Protein AF-A0A7K1CR99-F1 (afdb_monomer)

Solvent-accessible surface area (backbone atoms only — not comparable to full-atom values): 9552 Å² total; per-residue (Å²): 131,86,79,75,56,52,68,79,77,45,82,41,47,66,54,38,33,52,52,42,63,68,66,73,48,71,85,48,63,40,37,86,80,72,81,84,49,33,52,61,74,60,67,83,79,55,63,63,46,36,61,49,35,15,47,38,29,50,49,26,40,52,55,36,44,63,74,71,62,55,85,40,56,40,76,74,79,57,31,64,48,26,28,47,46,74,48,97,86,74,47,73,45,83,41,75,42,70,63,46,61,50,38,39,51,51,19,51,58,43,48,67,52,51,54,48,42,53,75,76,69,46,61,79,82,62,54,69,67,61,57,47,52,50,52,40,50,52,49,21,50,50,39,28,52,52,45,53,52,52,55,54,50,55,52,53,52,52,52,55,52,53,54,61,64,71,78,111

Radius of gyration: 24.03 Å; Cα contacts (8 Å, |Δi|>4): 141; chains: 1; bounding box: 46×26×90 Å

Sequence (168 aa):
MSNDLNCSDFGTRERAQREFLQSGVDIHQLDADDDGKACEWNGSTGWWVWPIASAALVVGRAMGRRRVGDHRMVPGAQGVMFNYEFSEDGNADKVFDRITPMLLIAGLAALPVTIFLRDFVLPRSATPIAVYIAITAISGAMAYLATLRLSRRDLYVADLAAEDEGEL

Mean predicted aligned error: 11.8 Å

Structure (mmCIF, N/CA/C/O backbone):
data_AF-A0A7K1CR99-F1
#
_entry.id   AF-A0A7K1CR99-F1
#
loop_
_atom_site.group_PDB
_atom_site.id
_atom_site.type_symbol
_atom_site.label_atom_id
_atom_site.label_alt_id
_atom_site.label_comp_id
_atom_site.label_asym_id
_atom_site.label_entity_id
_atom_site.label_seq_id
_atom_site.pdbx_PDB_ins_code
_atom_site.Cartn_x
_atom_site.Cartn_y
_atom_site.Cartn_z
_atom_site.occupancy
_atom_site.B_iso_or_equiv
_atom_site.auth_seq_id
_atom_site.auth_comp_id
_atom_site.auth_asym_id
_atom_site.auth_atom_id
_atom_site.pdbx_PDB_model_num
ATOM 1 N N . MET A 1 1 ? -9.258 0.345 44.370 1.00 39.91 1 MET A N 1
ATOM 2 C CA . MET A 1 1 ? -8.395 0.011 43.220 1.00 39.91 1 MET A CA 1
ATOM 3 C C . MET A 1 1 ? -9.235 0.279 41.989 1.00 39.91 1 MET A C 1
ATOM 5 O O . MET A 1 1 ? -10.245 -0.391 41.831 1.00 39.91 1 MET A O 1
ATOM 9 N N . SER A 1 2 ? -8.919 1.328 41.227 1.00 55.53 2 SER A N 1
ATOM 10 C CA . SER A 1 2 ? -9.509 1.514 39.899 1.00 55.53 2 SER A CA 1
ATOM 11 C C . SER A 1 2 ? -8.880 0.446 39.008 1.00 55.53 2 SER A C 1
ATOM 13 O O . SER A 1 2 ? -7.664 0.467 38.835 1.00 55.53 2 SER A O 1
ATOM 15 N N . ASN A 1 3 ? -9.651 -0.546 38.561 1.00 67.69 3 ASN A N 1
ATOM 16 C CA . ASN A 1 3 ? -9.201 -1.389 37.459 1.00 67.69 3 ASN A CA 1
ATOM 17 C C . ASN A 1 3 ? -9.386 -0.547 36.205 1.00 67.69 3 ASN A C 1
ATOM 19 O O . ASN A 1 3 ? -10.517 -0.396 35.748 1.00 67.69 3 ASN A O 1
ATOM 23 N N . ASP A 1 4 ? -8.301 0.027 35.695 1.00 74.44 4 ASP A N 1
ATOM 24 C CA . ASP A 1 4 ? -8.349 0.660 34.385 1.00 74.44 4 ASP A CA 1
ATOM 25 C C . ASP A 1 4 ? -8.625 -0.404 33.333 1.00 74.44 4 ASP A C 1
ATOM 27 O O . ASP A 1 4 ? -7.846 -1.345 33.159 1.00 74.44 4 ASP A O 1
ATOM 31 N N . LEU A 1 5 ? -9.775 -0.268 32.679 1.00 78.56 5 LEU A N 1
ATOM 32 C CA . LEU A 1 5 ? -10.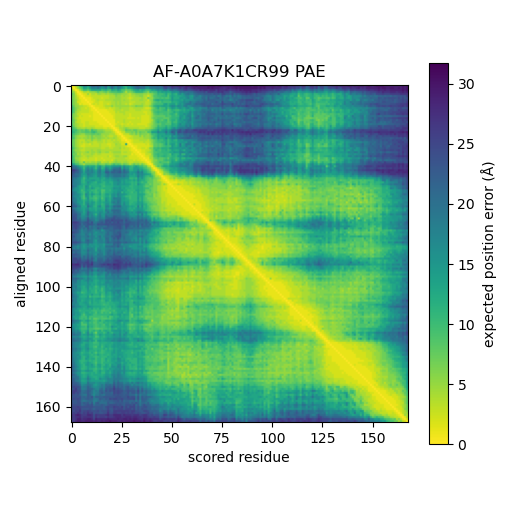155 -1.098 31.554 1.00 78.56 5 LEU A CA 1
ATOM 33 C C . LEU A 1 5 ? -9.502 -0.526 30.303 1.00 78.56 5 LEU A C 1
ATOM 35 O O . LEU A 1 5 ? -9.628 0.656 30.013 1.00 78.56 5 LEU A O 1
ATOM 39 N N . ASN A 1 6 ? -8.840 -1.377 29.536 1.00 78.44 6 ASN A N 1
ATOM 40 C CA . ASN A 1 6 ? -8.281 -1.018 28.244 1.00 78.44 6 ASN A CA 1
ATOM 41 C C . ASN A 1 6 ? -9.176 -1.525 27.117 1.00 78.44 6 ASN A C 1
ATOM 43 O O . ASN A 1 6 ? -9.965 -2.458 27.265 1.00 78.44 6 ASN A O 1
ATOM 47 N N . CYS A 1 7 ? -8.976 -0.987 25.918 1.00 75.06 7 CYS A N 1
ATOM 48 C CA . CYS A 1 7 ? -9.689 -1.427 24.720 1.00 75.06 7 CYS A CA 1
ATOM 49 C C . CYS A 1 7 ? -9.561 -2.927 24.414 1.00 75.06 7 CYS A C 1
ATOM 51 O O . CYS A 1 7 ? -10.469 -3.521 23.829 1.00 75.06 7 CYS A O 1
ATOM 53 N N . SER A 1 8 ? -8.463 -3.559 24.838 1.00 73.62 8 SER A N 1
ATOM 54 C CA . SER A 1 8 ? -8.259 -5.008 24.744 1.00 73.62 8 SER A CA 1
ATOM 55 C C . SER A 1 8 ? -9.252 -5.824 25.574 1.00 73.62 8 SER A C 1
ATOM 57 O O . SER A 1 8 ? -9.539 -6.966 25.219 1.00 73.62 8 SER A O 1
ATOM 59 N N . ASP A 1 9 ? -9.807 -5.248 26.640 1.00 80.12 9 ASP A N 1
ATOM 60 C CA . ASP A 1 9 ? -10.590 -5.972 27.646 1.00 80.12 9 ASP A CA 1
ATOM 61 C C . ASP A 1 9 ? -12.054 -6.161 27.223 1.00 80.12 9 ASP A C 1
ATOM 63 O O . ASP A 1 9 ? -12.767 -7.027 27.729 1.00 80.12 9 ASP A O 1
ATOM 67 N N . PHE A 1 10 ? -12.511 -5.389 26.235 1.00 75.81 10 PHE A N 1
ATOM 68 C CA . PHE A 1 10 ? -13.898 -5.398 25.773 1.00 75.81 10 PHE A CA 1
ATOM 69 C C . PHE A 1 10 ? -14.154 -6.349 24.598 1.00 75.81 10 PHE A C 1
ATOM 71 O O . PHE A 1 10 ? -15.316 -6.630 24.278 1.00 75.81 10 PHE A O 1
ATOM 78 N N . GLY A 1 11 ? -13.096 -6.821 23.925 1.00 70.56 11 GLY A N 1
ATOM 79 C CA . GLY A 1 11 ? -13.131 -7.717 22.757 1.00 70.56 11 GLY A CA 1
ATOM 80 C C . GLY A 1 11 ? -13.809 -7.154 21.496 1.00 70.56 11 GLY A C 1
ATOM 81 O O . GLY A 1 11 ? -13.553 -7.631 20.395 1.00 70.56 11 GLY A O 1
ATOM 82 N N . THR A 1 12 ? -14.667 -6.141 21.639 1.00 69.50 12 THR A N 1
ATOM 83 C CA . THR A 1 12 ? -15.422 -5.465 20.577 1.00 69.50 12 THR A CA 1
ATOM 84 C C . THR A 1 12 ? -15.574 -3.985 20.913 1.00 69.50 12 THR A C 1
ATOM 86 O O . THR A 1 12 ? -15.739 -3.616 22.081 1.00 69.50 12 THR A O 1
ATOM 89 N N . ARG A 1 13 ? -15.577 -3.136 19.881 1.00 72.31 13 ARG A N 1
ATOM 90 C CA . ARG A 1 13 ? -15.705 -1.684 20.045 1.00 72.31 13 ARG A CA 1
ATOM 91 C C . ARG A 1 13 ? -17.077 -1.291 20.584 1.00 72.31 13 ARG A C 1
ATOM 93 O O . ARG A 1 13 ? -17.176 -0.375 21.387 1.00 72.31 13 ARG A O 1
ATOM 100 N N . GLU A 1 14 ? -18.145 -2.004 20.222 1.00 75.62 14 GLU A N 1
ATOM 101 C CA . GLU A 1 14 ? -19.486 -1.735 20.752 1.00 75.62 14 GLU A CA 1
ATOM 102 C C . GLU A 1 14 ? -19.566 -1.935 22.259 1.00 75.62 14 GLU A C 1
ATOM 104 O O . GLU A 1 14 ? -20.310 -1.228 22.935 1.00 75.62 14 GLU A O 1
ATOM 109 N N . ARG A 1 15 ? -18.828 -2.911 22.793 1.00 77.94 15 ARG A N 1
ATOM 110 C CA . ARG A 1 15 ? -18.816 -3.170 24.229 1.00 77.94 15 ARG A CA 1
ATOM 111 C C . ARG A 1 15 ? -18.040 -2.086 24.975 1.00 77.94 15 ARG A C 1
ATOM 113 O O . ARG A 1 15 ? -18.553 -1.622 25.985 1.00 77.94 15 ARG A O 1
ATOM 120 N N . ALA A 1 16 ? -16.914 -1.628 24.426 1.00 80.25 16 ALA A N 1
ATOM 121 C CA . ALA A 1 16 ? -16.169 -0.485 24.957 1.00 80.25 16 ALA A CA 1
ATOM 122 C C . ALA A 1 16 ? -16.983 0.821 24.891 1.00 80.25 16 ALA A C 1
ATOM 124 O O . ALA A 1 16 ? -17.080 1.543 25.876 1.00 80.25 16 ALA A O 1
ATOM 125 N N . GLN A 1 17 ? -17.665 1.087 23.771 1.00 82.50 17 GLN A N 1
ATOM 126 C CA . GLN A 1 17 ? -18.517 2.271 23.619 1.00 82.50 17 GLN A CA 1
ATOM 127 C C . GLN A 1 17 ? -19.682 2.274 24.611 1.00 82.50 17 GLN A C 1
ATOM 129 O O . GLN A 1 17 ? -20.057 3.328 25.112 1.00 82.50 17 GLN A O 1
ATOM 134 N N . ARG A 1 18 ? -20.282 1.111 24.897 1.00 84.62 18 ARG A N 1
ATOM 135 C CA . ARG A 1 18 ? -21.337 1.020 25.917 1.00 84.62 18 ARG A CA 1
ATOM 136 C C . ARG A 1 18 ? -20.822 1.357 27.313 1.00 84.62 18 ARG A C 1
ATOM 138 O O . ARG A 1 18 ? -21.584 1.944 28.069 1.00 84.62 18 ARG A O 1
ATOM 145 N N . GLU A 1 19 ? -19.585 0.985 27.633 1.00 82.75 19 GLU A N 1
ATOM 146 C CA . GLU A 1 19 ? -18.955 1.328 28.912 1.00 82.75 19 GLU A CA 1
ATOM 147 C C . GLU A 1 19 ? -18.697 2.836 29.002 1.00 82.75 19 GLU A C 1
ATOM 149 O O . GLU A 1 19 ? -19.148 3.489 29.937 1.00 82.75 19 GLU A O 1
ATOM 154 N N . PHE A 1 20 ? -18.095 3.412 27.960 1.00 83.31 20 PHE A N 1
ATOM 155 C CA . PHE A 1 20 ? -17.862 4.853 27.841 1.00 83.31 20 PHE A CA 1
ATOM 156 C C . PHE A 1 20 ? -19.155 5.681 27.956 1.00 83.31 20 PHE A C 1
ATOM 158 O O . PHE A 1 20 ? -19.215 6.688 28.659 1.00 83.31 20 PHE A O 1
ATOM 165 N N . LEU A 1 21 ? -20.237 5.225 27.315 1.00 83.69 21 LEU A N 1
ATOM 166 C CA . LEU A 1 21 ? -21.547 5.878 27.399 1.00 83.69 21 LEU A CA 1
ATOM 167 C C . LEU A 1 21 ? -22.236 5.693 28.761 1.00 83.69 21 LEU A C 1
ATOM 169 O O . LEU A 1 21 ? -23.117 6.486 29.086 1.00 83.69 21 LEU A O 1
ATOM 173 N N . GLN A 1 22 ? -21.886 4.662 29.540 1.00 81.94 22 GLN A N 1
ATOM 174 C CA . GLN A 1 22 ? -22.457 4.449 30.875 1.00 81.94 22 GLN A CA 1
ATOM 175 C C . GLN A 1 22 ? -21.901 5.433 31.898 1.00 81.94 22 GLN A C 1
ATOM 177 O O . GLN A 1 22 ? -22.665 5.955 32.709 1.00 81.94 22 GLN A O 1
ATOM 182 N N . SER A 1 23 ? -20.592 5.686 31.870 1.00 69.31 23 SER A N 1
ATOM 183 C CA . SER A 1 23 ? -19.959 6.644 32.777 1.00 69.31 23 SER A CA 1
ATOM 184 C C . SER A 1 23 ? -20.176 8.091 32.336 1.00 69.31 23 SER A C 1
ATOM 186 O O . SER A 1 23 ? -20.145 8.986 33.179 1.00 69.31 23 SER A O 1
ATOM 188 N N . GLY A 1 24 ? -20.379 8.340 31.035 1.00 67.06 24 GLY A N 1
ATOM 189 C CA . GLY A 1 24 ? -20.517 9.688 30.462 1.00 67.06 24 GLY A CA 1
ATOM 190 C C . GLY A 1 24 ? -19.253 10.554 30.586 1.00 67.06 24 GLY A C 1
ATOM 191 O O . GLY A 1 24 ? -19.250 11.705 30.162 1.00 67.06 24 GLY A O 1
ATOM 192 N N . VAL A 1 25 ? -18.197 9.996 31.176 1.00 70.50 25 VAL A N 1
ATOM 193 C CA . VAL A 1 25 ? -16.873 10.570 31.397 1.00 70.50 25 VAL A CA 1
ATOM 194 C C . VAL A 1 25 ? -15.878 9.475 31.056 1.00 70.50 25 VAL A C 1
ATOM 196 O O . VAL A 1 25 ? -16.098 8.312 31.422 1.00 70.50 25 VAL A O 1
ATOM 199 N N . ASP A 1 26 ? -14.790 9.838 30.386 1.00 71.88 26 ASP A N 1
ATOM 200 C CA . ASP A 1 26 ? -13.755 8.892 29.996 1.00 71.88 26 ASP A CA 1
ATOM 201 C C . ASP A 1 26 ? -12.852 8.484 31.171 1.00 71.88 26 ASP A C 1
ATOM 203 O O . ASP A 1 26 ? -11.682 8.847 31.271 1.00 71.88 26 ASP A O 1
ATOM 207 N N . ILE A 1 27 ? -13.424 7.742 32.121 1.00 77.38 27 ILE A N 1
ATOM 208 C CA . ILE A 1 27 ? -12.726 7.308 33.340 1.00 77.38 27 ILE A CA 1
ATOM 209 C C . ILE A 1 27 ? -11.537 6.398 32.999 1.00 77.38 27 ILE A C 1
ATOM 211 O O . ILE A 1 27 ? -10.563 6.361 33.744 1.00 77.38 27 ILE A O 1
ATOM 215 N N . HIS A 1 28 ? -11.622 5.691 31.873 1.00 79.06 28 HIS A N 1
ATOM 216 C CA . HIS A 1 28 ? -10.677 4.664 31.448 1.00 79.06 28 HIS A CA 1
ATOM 217 C C . HIS A 1 28 ? -9.778 5.100 30.281 1.00 79.06 28 HIS A C 1
ATOM 219 O O . HIS A 1 28 ? -9.047 4.269 29.748 1.00 79.06 28 HIS A O 1
ATOM 225 N N . GLN A 1 29 ? -9.822 6.376 29.879 1.00 78.50 29 GLN A N 1
ATOM 226 C CA . GLN A 1 29 ? -9.063 6.899 28.732 1.00 78.50 29 GLN A CA 1
ATOM 227 C C . GLN A 1 29 ? -9.287 6.080 27.443 1.00 78.50 29 GLN A C 1
ATOM 229 O O . GLN A 1 29 ? -8.356 5.793 26.687 1.00 78.50 29 GLN A O 1
ATOM 234 N N . LEU A 1 30 ? -10.526 5.633 27.223 1.00 79.25 30 LEU A N 1
ATOM 235 C CA . LEU A 1 30 ? -10.933 4.881 26.043 1.00 79.25 30 LEU A CA 1
ATOM 236 C C . LEU A 1 30 ? -11.053 5.786 24.810 1.00 79.25 30 LEU A C 1
ATOM 238 O O . LEU A 1 30 ? -10.930 5.273 23.703 1.00 79.25 30 LEU A O 1
ATOM 242 N N . ASP A 1 31 ? -11.290 7.083 24.976 1.00 79.19 31 ASP A N 1
ATOM 243 C CA . ASP A 1 31 ? -11.460 8.096 23.929 1.00 79.19 31 ASP A CA 1
ATOM 244 C C . ASP A 1 31 ? -10.298 9.100 23.997 1.00 79.19 31 ASP A C 1
ATOM 246 O O . ASP A 1 31 ? -10.386 10.185 24.563 1.00 79.19 31 ASP A O 1
ATOM 250 N N . ALA A 1 32 ? -9.145 8.690 23.467 1.00 71.12 32 ALA A N 1
ATOM 251 C CA . ALA A 1 32 ? -7.901 9.443 23.617 1.00 71.12 32 ALA A CA 1
ATOM 252 C C . ALA A 1 32 ? -7.888 10.793 22.874 1.00 71.12 32 ALA A C 1
ATOM 254 O O . ALA A 1 32 ? -7.039 11.636 23.173 1.00 71.12 32 ALA A O 1
ATOM 255 N N . ASP A 1 33 ? -8.764 10.985 21.887 1.00 70.56 33 ASP A N 1
ATOM 256 C CA . ASP A 1 33 ? -8.889 12.203 21.088 1.00 70.56 33 ASP A CA 1
ATOM 257 C C . ASP A 1 33 ? -10.173 13.006 21.365 1.00 70.56 33 ASP A C 1
ATOM 259 O O . ASP A 1 33 ? -10.401 14.016 20.693 1.00 70.56 33 ASP A O 1
ATOM 263 N N . ASP A 1 34 ? -10.940 12.629 22.400 1.00 75.75 34 ASP A N 1
ATOM 264 C CA . ASP A 1 34 ? -12.164 13.300 22.870 1.00 75.75 34 ASP A CA 1
ATOM 265 C C . ASP A 1 34 ? -13.203 13.521 21.744 1.00 75.75 34 ASP A C 1
ATOM 267 O O . ASP A 1 34 ? -13.947 14.511 21.725 1.00 75.75 34 ASP A O 1
ATOM 271 N N . ASP A 1 35 ? -13.270 12.608 20.770 1.00 75.69 35 ASP A N 1
ATOM 272 C CA . ASP A 1 35 ? -14.186 12.712 19.626 1.00 75.69 35 ASP A CA 1
ATOM 273 C C . ASP A 1 35 ? -15.568 12.072 19.899 1.00 75.69 35 ASP A C 1
ATOM 275 O O . ASP A 1 35 ? -16.486 12.119 19.066 1.00 75.69 35 ASP A O 1
ATOM 279 N N . GLY A 1 36 ? -15.735 11.513 21.101 1.00 80.38 36 GLY A N 1
ATOM 280 C CA . GLY A 1 36 ? -16.921 10.826 21.592 1.00 80.38 36 GLY A CA 1
ATOM 281 C C . GLY A 1 36 ? -16.942 9.329 21.280 1.00 80.38 36 GLY A C 1
ATOM 282 O O . GLY A 1 36 ? -17.981 8.676 21.489 1.00 80.38 36 GLY A O 1
ATOM 283 N N . LYS A 1 37 ? -15.856 8.758 20.746 1.00 77.31 37 LYS A N 1
ATOM 284 C CA . LYS A 1 37 ? -15.785 7.346 20.365 1.00 77.31 37 LYS A CA 1
ATOM 285 C C . LYS A 1 37 ? -14.722 6.620 21.179 1.00 77.31 37 LYS A C 1
ATOM 287 O O . LYS A 1 37 ? -13.528 6.851 21.091 1.00 77.31 37 LYS A O 1
ATOM 292 N N . ALA A 1 38 ? -15.174 5.606 21.905 1.00 79.75 38 ALA A N 1
ATOM 293 C CA . ALA A 1 38 ? -14.279 4.743 22.652 1.00 79.75 38 ALA A CA 1
ATOM 294 C C . ALA A 1 38 ? -13.515 3.794 21.723 1.00 79.75 38 ALA A C 1
ATOM 296 O O . ALA A 1 38 ? -14.079 3.185 20.801 1.00 79.75 38 ALA A O 1
ATOM 297 N N . CYS A 1 39 ? -12.252 3.569 22.062 1.00 73.75 39 CYS A N 1
ATOM 298 C CA . CYS A 1 39 ? -11.361 2.614 21.430 1.00 73.75 39 CYS A CA 1
ATOM 299 C C . CYS A 1 39 ? -11.220 2.837 19.925 1.00 73.75 39 CYS A C 1
ATOM 301 O O . CYS A 1 39 ? -11.170 1.890 19.128 1.00 73.75 39 CYS A O 1
ATOM 303 N N . GLU A 1 40 ? -11.144 4.114 19.551 1.00 62.19 40 GLU A N 1
ATOM 304 C CA . GLU A 1 40 ? -10.393 4.593 18.397 1.00 62.19 40 GLU A CA 1
ATOM 305 C C . GLU A 1 40 ? -9.032 3.880 18.387 1.00 62.19 40 GLU A C 1
ATOM 307 O O . GLU A 1 40 ? -8.439 3.662 19.440 1.00 62.19 40 GLU A O 1
ATOM 312 N N . TRP A 1 41 ? -8.591 3.399 17.220 1.00 57.25 41 TRP A N 1
ATOM 313 C CA . TRP A 1 41 ? -7.372 2.596 17.039 1.00 57.25 41 TRP A CA 1
ATOM 314 C C . TRP A 1 41 ? -6.308 2.861 18.109 1.00 57.25 41 TRP A C 1
ATOM 316 O O . TRP A 1 41 ? -5.730 3.946 18.136 1.00 57.25 41 TRP A O 1
ATOM 326 N N . ASN A 1 42 ? -5.947 1.865 18.926 1.00 50.81 42 ASN A N 1
ATOM 327 C CA . ASN A 1 42 ? -4.636 1.962 19.556 1.00 50.81 42 ASN A CA 1
ATOM 328 C C . ASN A 1 42 ? -3.636 2.084 18.394 1.00 50.81 42 ASN A C 1
ATOM 330 O O . ASN A 1 42 ? -3.639 1.236 17.493 1.00 50.81 42 ASN A O 1
ATOM 334 N N . GLY A 1 43 ? -2.821 3.143 18.382 1.00 45.59 43 GLY A N 1
ATOM 335 C CA . GLY A 1 43 ? -1.853 3.429 17.317 1.00 45.59 43 GLY A CA 1
ATOM 336 C C . GLY A 1 43 ? -0.972 2.225 16.952 1.00 45.59 43 GLY A C 1
ATOM 337 O O . GLY A 1 43 ? -0.487 2.127 15.828 1.00 45.59 43 GLY A O 1
ATOM 338 N N . SER A 1 44 ? -0.855 1.241 17.849 1.00 47.84 44 SER A N 1
ATOM 339 C CA . SER A 1 44 ? -0.212 -0.054 17.612 1.00 47.84 44 SER A CA 1
ATOM 340 C C . SER A 1 44 ? -0.832 -0.906 16.482 1.00 47.84 44 SER A C 1
ATOM 342 O O . SER A 1 44 ? -0.093 -1.580 15.764 1.00 47.84 44 SER A O 1
ATOM 344 N N . THR A 1 45 ? -2.156 -0.892 16.268 1.00 53.38 45 THR A N 1
ATOM 345 C CA . THR A 1 45 ? -2.823 -1.847 15.349 1.00 53.38 45 THR A CA 1
ATOM 346 C C . THR A 1 45 ? -3.071 -1.292 13.937 1.00 53.38 45 THR A C 1
ATOM 348 O O . THR A 1 45 ? -3.347 -2.068 13.025 1.00 53.38 45 THR A O 1
ATOM 351 N N . GLY A 1 46 ? -2.972 0.027 13.730 1.00 56.44 46 GLY A N 1
ATOM 352 C CA . GLY A 1 46 ? -3.242 0.681 12.437 1.00 56.44 46 GLY A CA 1
ATOM 353 C C . GLY A 1 46 ? -2.013 1.308 11.778 1.00 56.44 46 GLY A C 1
ATOM 354 O O . GLY A 1 46 ? -1.938 1.397 10.552 1.00 56.44 46 GLY A O 1
ATOM 355 N N . TRP A 1 47 ? -0.996 1.675 12.565 1.00 65.69 47 TRP A N 1
ATOM 356 C CA . TRP A 1 47 ? 0.214 2.309 12.037 1.00 65.69 47 TRP A CA 1
ATOM 357 C C . TRP A 1 47 ? 0.991 1.400 11.077 1.00 65.69 47 TRP A C 1
ATOM 359 O O . TRP A 1 47 ? 1.579 1.876 10.119 1.00 65.69 47 TRP A O 1
ATOM 369 N N . TRP A 1 48 ? 0.982 0.080 11.258 1.00 69.50 48 TRP A N 1
ATOM 370 C CA . TRP A 1 48 ? 1.706 -0.824 10.351 1.00 69.50 48 TRP A CA 1
ATOM 371 C C . TRP A 1 48 ? 1.020 -1.047 9.004 1.00 69.50 48 TRP A C 1
ATOM 373 O O . TRP A 1 48 ? 1.589 -1.678 8.117 1.00 69.50 48 TRP A O 1
ATOM 383 N N . VAL A 1 49 ? -0.172 -0.504 8.786 1.00 70.12 49 VAL A N 1
ATOM 384 C CA . VAL A 1 49 ? -0.930 -0.808 7.572 1.00 70.12 49 VAL A CA 1
ATOM 385 C C . VAL A 1 49 ? -0.476 -0.004 6.372 1.00 70.12 49 VAL A C 1
ATOM 387 O O . VAL A 1 49 ? -0.380 -0.563 5.283 1.00 70.12 49 VAL A O 1
ATOM 390 N N . TRP A 1 50 ? -0.133 1.271 6.539 1.00 72.56 50 TRP A N 1
ATOM 391 C CA . TRP A 1 50 ? 0.400 2.062 5.430 1.00 72.56 50 TRP A CA 1
ATOM 392 C C . TRP A 1 50 ? 1.728 1.527 4.873 1.00 72.56 50 TRP A C 1
ATOM 394 O O . TRP A 1 50 ? 1.834 1.457 3.641 1.00 72.56 50 TRP A O 1
ATOM 404 N N . PRO A 1 51 ? 2.721 1.072 5.676 1.00 77.81 51 PRO A N 1
ATOM 405 C CA . PRO A 1 51 ? 3.914 0.481 5.095 1.00 77.81 51 PRO A CA 1
ATOM 406 C C . PRO A 1 51 ? 3.593 -0.869 4.444 1.00 77.81 51 PRO A C 1
ATOM 408 O O . PRO A 1 51 ? 4.140 -1.158 3.383 1.00 77.81 51 PRO A O 1
ATOM 411 N N . ILE A 1 52 ? 2.663 -1.665 4.996 1.00 78.44 52 ILE A N 1
ATOM 412 C CA . ILE A 1 52 ? 2.250 -2.949 4.403 1.00 78.44 52 ILE A CA 1
ATOM 413 C C . ILE A 1 52 ? 1.526 -2.743 3.066 1.00 78.44 52 ILE A C 1
ATOM 415 O O . ILE A 1 52 ? 1.848 -3.422 2.094 1.00 78.44 52 ILE A O 1
ATOM 419 N N . ALA A 1 53 ? 0.583 -1.804 2.978 1.00 76.88 53 ALA A N 1
ATOM 420 C CA . ALA A 1 53 ? -0.144 -1.505 1.746 1.00 76.88 53 ALA A CA 1
ATOM 421 C C . ALA A 1 53 ? 0.800 -0.982 0.653 1.00 76.88 53 ALA A C 1
ATOM 423 O O . ALA A 1 53 ? 0.753 -1.444 -0.488 1.00 76.88 53 ALA A O 1
ATOM 424 N N . SER A 1 54 ? 1.712 -0.082 1.022 1.00 82.12 54 SER A N 1
ATOM 425 C CA . SER A 1 54 ? 2.743 0.434 0.117 1.00 82.12 54 SER A CA 1
ATOM 426 C C . SER A 1 54 ? 3.663 -0.688 -0.375 1.00 82.12 54 SER A C 1
ATOM 428 O O . SER A 1 54 ? 3.906 -0.816 -1.576 1.00 82.12 54 SER A O 1
ATOM 430 N N . ALA A 1 55 ? 4.115 -1.562 0.531 1.00 83.12 55 ALA A N 1
ATOM 431 C CA . ALA A 1 55 ? 4.919 -2.727 0.181 1.00 83.12 55 ALA A CA 1
ATOM 432 C C . ALA A 1 55 ? 4.158 -3.688 -0.745 1.00 83.12 55 ALA A C 1
ATOM 434 O O . ALA A 1 55 ? 4.721 -4.145 -1.737 1.00 83.12 55 ALA A O 1
ATOM 435 N N . ALA A 1 56 ? 2.877 -3.956 -0.483 1.00 81.19 56 ALA A N 1
ATOM 436 C CA . ALA A 1 56 ? 2.052 -4.837 -1.307 1.00 81.19 56 ALA A CA 1
ATOM 437 C C . ALA A 1 56 ? 1.899 -4.320 -2.746 1.00 81.19 56 ALA A C 1
ATOM 439 O O . ALA A 1 56 ? 1.990 -5.107 -3.688 1.00 81.19 56 ALA A O 1
ATOM 440 N N . LEU A 1 57 ? 1.730 -3.008 -2.934 1.00 82.06 57 LEU A N 1
ATOM 441 C CA . LEU A 1 57 ? 1.674 -2.389 -4.263 1.00 82.06 57 LEU A CA 1
ATOM 442 C C . LEU A 1 57 ? 2.990 -2.568 -5.030 1.00 82.06 57 LEU A C 1
ATOM 444 O O . LEU A 1 57 ? 2.991 -2.973 -6.196 1.00 82.06 57 LEU A O 1
ATOM 448 N N . VAL A 1 58 ? 4.119 -2.312 -4.366 1.00 85.44 58 VAL A N 1
ATOM 449 C CA . VAL A 1 58 ? 5.453 -2.461 -4.962 1.00 85.44 58 VAL A CA 1
ATOM 450 C C . VAL A 1 58 ? 5.757 -3.925 -5.290 1.00 85.44 58 VAL A C 1
ATOM 452 O O . VAL A 1 58 ? 6.217 -4.229 -6.393 1.00 85.44 58 VAL A O 1
ATOM 455 N N . VAL A 1 59 ? 5.443 -4.848 -4.378 1.00 83.50 59 VAL A N 1
ATOM 456 C CA . VAL A 1 59 ? 5.607 -6.296 -4.579 1.00 83.50 59 VAL A CA 1
ATOM 457 C C . VAL A 1 59 ? 4.713 -6.794 -5.715 1.00 83.50 59 VAL A C 1
ATOM 459 O O . VAL A 1 59 ? 5.192 -7.525 -6.583 1.00 83.50 59 VAL A O 1
ATOM 462 N N . GLY A 1 60 ? 3.451 -6.361 -5.770 1.00 78.25 60 GLY A N 1
ATOM 463 C CA . GLY A 1 60 ? 2.523 -6.698 -6.851 1.00 78.25 60 GLY A CA 1
ATOM 464 C C . GLY A 1 60 ? 3.041 -6.253 -8.221 1.00 78.25 60 GLY A C 1
ATOM 465 O O . GLY A 1 60 ? 3.038 -7.043 -9.170 1.00 78.25 60 GLY A O 1
ATOM 466 N N . ARG A 1 61 ? 3.580 -5.029 -8.317 1.00 81.19 61 ARG A N 1
ATOM 467 C CA . ARG A 1 61 ? 4.231 -4.521 -9.537 1.00 81.19 61 ARG A CA 1
ATOM 468 C C . ARG A 1 61 ? 5.466 -5.346 -9.910 1.00 81.19 61 ARG A C 1
ATOM 470 O O . ARG A 1 61 ? 5.609 -5.727 -11.070 1.00 81.19 61 ARG A O 1
ATOM 477 N N . ALA A 1 62 ? 6.338 -5.649 -8.949 1.00 81.88 62 ALA A N 1
ATOM 478 C CA . ALA A 1 62 ? 7.547 -6.437 -9.193 1.00 81.88 62 ALA A CA 1
ATOM 479 C C . ALA A 1 62 ? 7.227 -7.866 -9.675 1.00 81.88 62 ALA A C 1
ATOM 481 O O . ALA A 1 62 ? 7.841 -8.356 -10.624 1.00 81.88 62 ALA A O 1
ATOM 482 N N . MET A 1 63 ? 6.232 -8.526 -9.070 1.00 80.44 63 MET A N 1
ATOM 483 C CA . MET A 1 63 ? 5.756 -9.843 -9.513 1.00 80.44 63 MET A CA 1
ATOM 484 C C . MET A 1 63 ? 5.121 -9.791 -10.909 1.00 80.44 63 MET A C 1
ATOM 486 O O . MET A 1 63 ? 5.336 -10.703 -11.708 1.00 80.44 63 MET A O 1
ATOM 490 N N . GLY A 1 64 ? 4.378 -8.722 -11.218 1.00 74.88 64 GLY A N 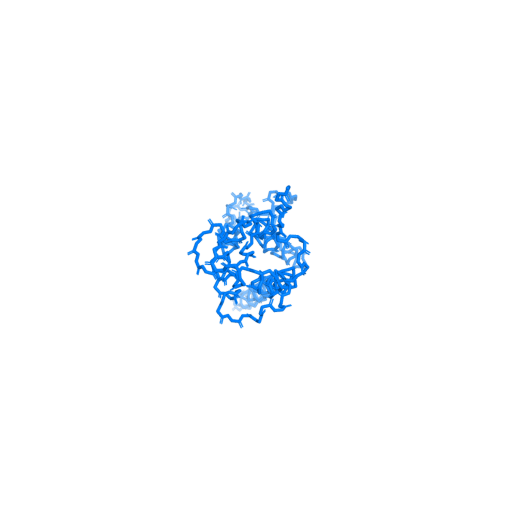1
ATOM 491 C CA . GLY A 1 64 ? 3.818 -8.478 -12.548 1.00 74.88 64 GLY A CA 1
ATOM 492 C C . GLY A 1 64 ? 4.893 -8.430 -13.634 1.00 74.88 64 GLY A C 1
ATOM 493 O O . GLY A 1 64 ? 4.800 -9.175 -14.608 1.00 74.88 64 GLY A O 1
ATOM 494 N N . ARG A 1 65 ? 5.955 -7.636 -13.430 1.00 75.88 65 ARG A N 1
ATOM 495 C CA . ARG A 1 65 ? 7.063 -7.510 -14.398 1.00 75.88 65 ARG A CA 1
ATOM 496 C C . ARG A 1 65 ? 7.787 -8.835 -14.649 1.00 75.88 65 ARG A C 1
ATOM 498 O O . ARG A 1 65 ? 8.048 -9.181 -15.797 1.00 75.88 65 ARG A O 1
ATOM 505 N N . ARG A 1 66 ? 8.033 -9.626 -13.594 1.00 74.56 66 ARG A N 1
ATOM 506 C CA . ARG A 1 66 ? 8.696 -10.938 -13.727 1.00 74.56 66 ARG A CA 1
ATOM 507 C C . ARG A 1 66 ? 7.911 -11.926 -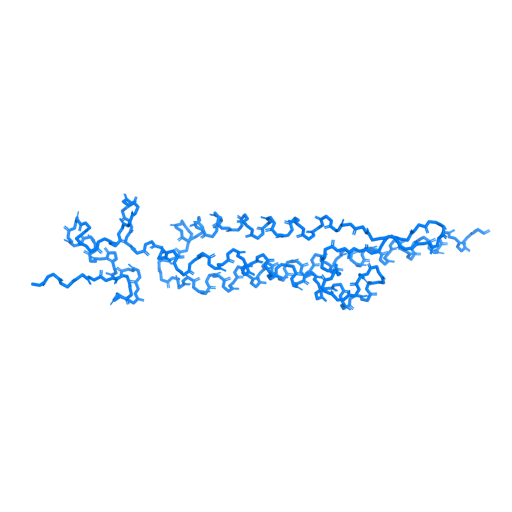14.587 1.00 74.56 66 ARG A C 1
ATOM 509 O O . ARG A 1 66 ? 8.525 -12.679 -15.330 1.00 74.56 66 ARG A O 1
ATOM 516 N N . ARG A 1 67 ? 6.576 -11.948 -14.488 1.00 72.75 67 ARG A N 1
ATOM 517 C CA . ARG A 1 67 ? 5.743 -12.856 -15.302 1.00 72.75 67 ARG A CA 1
ATOM 518 C C . ARG A 1 67 ? 5.665 -12.449 -16.766 1.00 72.75 67 ARG A C 1
ATOM 520 O O . ARG A 1 67 ? 5.544 -13.319 -17.616 1.00 72.75 67 ARG A O 1
ATOM 527 N N . VAL A 1 68 ? 5.696 -11.148 -17.034 1.00 68.12 68 VAL A N 1
ATOM 528 C CA . VAL A 1 68 ? 5.673 -10.601 -18.395 1.00 68.12 68 VAL A CA 1
ATOM 529 C C . VAL A 1 68 ? 6.996 -10.859 -19.124 1.00 68.12 68 VAL A C 1
ATOM 531 O O . VAL A 1 68 ? 7.022 -10.867 -20.347 1.00 68.12 68 VAL A O 1
ATOM 534 N N . GLY A 1 69 ? 8.081 -11.121 -18.389 1.00 66.81 69 GLY A N 1
ATOM 535 C CA . GLY A 1 69 ? 9.400 -11.314 -18.984 1.00 66.81 69 GLY A CA 1
ATOM 536 C C . GLY A 1 69 ? 10.009 -10.003 -19.472 1.00 66.81 69 GLY A C 1
ATOM 537 O O . GLY A 1 69 ? 10.774 -10.023 -20.424 1.00 66.81 69 GLY A O 1
ATOM 538 N N . ASP A 1 70 ? 9.673 -8.879 -18.831 1.00 68.25 70 ASP A N 1
ATOM 539 C CA . ASP A 1 70 ? 10.145 -7.548 -19.218 1.00 68.25 70 ASP A CA 1
ATOM 540 C C . ASP A 1 70 ? 11.682 -7.477 -19.192 1.00 68.25 70 ASP A C 1
ATOM 542 O O . ASP A 1 70 ? 12.309 -7.528 -18.131 1.00 68.25 70 ASP A O 1
ATOM 546 N N . HIS A 1 71 ? 12.297 -7.373 -20.372 1.00 73.94 71 HIS A N 1
ATOM 547 C CA . HIS A 1 71 ? 13.753 -7.367 -20.548 1.00 73.94 71 HIS A CA 1
ATOM 548 C C . HIS A 1 71 ? 14.410 -6.099 -19.982 1.00 73.94 71 HIS A C 1
ATOM 550 O O . HIS A 1 71 ? 15.626 -6.054 -19.809 1.00 73.94 71 HIS A O 1
ATOM 556 N N . ARG A 1 72 ? 13.613 -5.069 -19.671 1.00 76.56 72 ARG A N 1
ATOM 557 C CA . ARG A 1 72 ? 14.084 -3.798 -19.112 1.00 76.56 72 ARG A CA 1
ATOM 558 C C . ARG A 1 72 ? 14.256 -3.851 -17.596 1.00 76.56 72 ARG A C 1
ATOM 560 O O . ARG A 1 72 ? 14.671 -2.867 -16.992 1.00 76.56 72 ARG A O 1
ATOM 567 N N . MET A 1 73 ? 13.948 -4.964 -16.932 1.00 80.81 73 MET A N 1
ATOM 568 C CA . MET A 1 73 ? 14.073 -5.033 -15.477 1.00 80.81 73 MET A CA 1
ATOM 569 C C . MET A 1 73 ? 15.533 -5.215 -15.033 1.00 80.81 73 MET A C 1
ATOM 571 O O . MET A 1 73 ? 16.228 -6.134 -15.466 1.00 80.81 73 MET A O 1
ATOM 575 N N . VAL A 1 74 ? 15.990 -4.381 -14.094 1.00 84.19 74 VAL A N 1
ATOM 576 C CA . VAL A 1 74 ? 17.281 -4.607 -13.428 1.00 84.19 74 VAL A CA 1
ATOM 577 C C . VAL A 1 74 ? 17.145 -5.819 -12.492 1.00 84.19 74 VAL A C 1
ATOM 579 O O . VAL A 1 74 ? 16.179 -5.899 -11.732 1.00 84.19 74 VAL A O 1
ATOM 582 N N . PRO A 1 75 ? 18.066 -6.793 -12.495 1.00 82.06 75 PRO A N 1
ATOM 583 C CA . PRO A 1 75 ? 17.972 -7.928 -11.585 1.00 82.06 75 PRO A CA 1
ATOM 584 C C . PRO A 1 75 ? 18.153 -7.514 -10.112 1.00 82.06 75 PRO A C 1
ATOM 586 O O . PRO A 1 75 ? 18.797 -6.518 -9.775 1.00 82.06 75 PRO A O 1
ATOM 589 N N . GLY A 1 76 ? 17.594 -8.318 -9.204 1.00 82.94 76 GLY A N 1
ATOM 590 C CA . GLY A 1 76 ? 17.719 -8.118 -7.756 1.00 82.94 76 GLY A CA 1
ATOM 591 C C . GLY A 1 76 ? 16.827 -7.006 -7.191 1.00 82.94 76 GLY A C 1
ATOM 592 O O . GLY A 1 76 ? 15.783 -6.675 -7.749 1.00 82.94 76 GLY A O 1
ATOM 593 N N . ALA A 1 77 ? 17.220 -6.448 -6.041 1.00 80.06 77 ALA A N 1
ATOM 594 C CA . ALA A 1 77 ? 16.448 -5.411 -5.348 1.00 80.06 77 ALA A CA 1
ATOM 595 C C . ALA A 1 77 ? 16.447 -4.063 -6.094 1.00 80.06 77 ALA A C 1
ATOM 597 O O . ALA A 1 77 ? 15.506 -3.285 -5.957 1.00 80.06 77 ALA A O 1
ATOM 598 N N . GLN A 1 78 ? 17.465 -3.800 -6.923 1.00 82.31 78 GLN A N 1
ATOM 599 C CA . GLN A 1 78 ? 17.542 -2.571 -7.720 1.00 82.31 78 GLN A CA 1
ATOM 600 C C . GLN A 1 78 ? 16.432 -2.494 -8.781 1.00 82.31 78 GLN A C 1
ATOM 602 O O . GLN A 1 78 ? 15.925 -1.404 -9.029 1.00 82.31 78 GLN A O 1
ATOM 607 N N . GLY A 1 79 ? 15.963 -3.630 -9.315 1.00 81.44 79 GLY A N 1
ATOM 608 C CA . GLY A 1 79 ? 14.842 -3.695 -10.271 1.00 81.44 79 GLY A CA 1
ATOM 609 C C . GLY A 1 79 ? 13.504 -3.189 -9.759 1.00 81.44 79 GLY A C 1
ATOM 610 O O . GLY A 1 79 ? 12.566 -2.990 -10.528 1.00 81.44 79 GLY A O 1
ATOM 611 N N . VAL A 1 80 ? 13.393 -2.980 -8.449 1.00 83.75 80 VAL A N 1
ATOM 612 C CA . VAL A 1 80 ? 12.199 -2.394 -7.847 1.00 83.75 80 VAL A CA 1
ATOM 613 C C . VAL A 1 80 ? 12.088 -0.908 -8.203 1.00 83.75 80 VAL A C 1
ATOM 615 O O . VAL A 1 80 ? 10.994 -0.428 -8.499 1.00 83.75 80 VAL A O 1
ATOM 618 N N . MET A 1 81 ? 13.216 -0.194 -8.206 1.00 84.25 81 MET A N 1
ATOM 619 C CA . MET A 1 81 ? 13.272 1.266 -8.359 1.00 84.25 81 MET A CA 1
ATOM 620 C C . MET A 1 81 ? 13.889 1.716 -9.684 1.00 84.25 81 MET A C 1
ATOM 622 O O . MET A 1 81 ? 13.764 2.883 -10.041 1.00 84.25 81 MET A O 1
ATOM 626 N N . PHE A 1 82 ? 14.552 0.817 -10.408 1.00 87.06 82 PHE A N 1
ATOM 627 C CA . PHE A 1 82 ? 15.269 1.137 -11.635 1.00 87.06 82 PHE A CA 1
ATOM 628 C C . PHE A 1 82 ? 14.890 0.174 -12.756 1.00 87.06 82 PHE A C 1
ATOM 630 O O . PHE A 1 82 ? 14.763 -1.032 -12.534 1.00 87.06 82 PHE A O 1
ATOM 637 N N . ASN A 1 83 ? 14.756 0.724 -13.958 1.00 87.50 83 ASN A N 1
ATOM 638 C CA . ASN A 1 83 ? 14.646 -0.022 -15.206 1.00 87.50 83 ASN A CA 1
ATOM 639 C C . ASN A 1 83 ? 15.842 0.320 -16.101 1.00 87.50 83 ASN A C 1
ATOM 641 O O . ASN A 1 83 ? 16.476 1.361 -15.930 1.00 87.50 83 ASN A O 1
ATOM 645 N N . TYR A 1 84 ? 16.141 -0.562 -17.044 1.00 85.88 84 TYR A N 1
ATOM 646 C CA . TYR A 1 84 ? 17.024 -0.280 -18.158 1.00 85.88 84 TYR A CA 1
ATOM 647 C C . TYR A 1 84 ? 16.264 0.485 -19.236 1.00 85.88 84 TYR A C 1
ATOM 649 O O . TYR A 1 84 ? 15.161 0.100 -19.632 1.00 85.88 84 TYR A O 1
ATOM 657 N N . GLU A 1 85 ? 16.882 1.548 -19.718 1.00 85.94 85 GLU A N 1
ATOM 658 C CA . GLU A 1 85 ? 16.513 2.227 -20.948 1.00 85.94 85 GLU A CA 1
ATOM 659 C C . GLU A 1 85 ? 17.637 1.976 -21.953 1.00 85.94 85 GLU A C 1
ATOM 661 O O . GLU A 1 85 ? 18.813 2.161 -21.638 1.00 85.94 85 GLU A O 1
ATOM 666 N N . PHE A 1 86 ? 17.281 1.452 -23.123 1.00 83.56 86 PHE A N 1
ATOM 667 C CA . PHE A 1 86 ? 18.247 1.161 -24.175 1.00 83.56 86 PHE A CA 1
ATOM 668 C C . PHE A 1 86 ? 18.340 2.390 -25.075 1.00 83.56 86 PHE A C 1
ATOM 670 O O . PHE A 1 86 ? 17.336 2.777 -25.672 1.00 83.56 86 PHE A O 1
ATOM 677 N N . SER A 1 87 ? 19.520 3.009 -25.130 1.00 82.12 87 SER A N 1
ATOM 678 C CA . SER A 1 87 ? 19.802 4.084 -26.086 1.00 82.12 87 SER A CA 1
ATOM 679 C C . SER A 1 87 ? 19.935 3.502 -27.494 1.00 82.12 87 SER A C 1
ATOM 681 O O . SER A 1 87 ? 20.256 2.322 -27.665 1.00 82.12 87 SER A O 1
ATOM 683 N N . GLU A 1 88 ? 19.753 4.348 -28.504 1.00 85.81 88 GLU A N 1
ATOM 684 C CA . GLU A 1 88 ? 19.984 4.027 -29.919 1.00 85.81 88 GLU A CA 1
ATOM 685 C C . GLU A 1 88 ? 21.428 3.540 -30.165 1.00 85.81 88 GLU A C 1
ATOM 687 O O . GLU A 1 88 ? 21.686 2.722 -31.044 1.00 85.81 88 GLU A O 1
ATOM 692 N N . ASP A 1 89 ? 22.356 3.940 -29.290 1.00 84.31 89 ASP A N 1
ATOM 693 C CA . ASP A 1 89 ? 23.768 3.537 -29.292 1.00 84.31 89 ASP A CA 1
ATOM 694 C C . ASP A 1 89 ? 24.010 2.088 -28.813 1.00 84.31 89 ASP A C 1
ATOM 696 O O . ASP A 1 89 ? 25.154 1.636 -28.729 1.00 84.31 89 ASP A O 1
ATOM 700 N N . GLY A 1 90 ? 22.957 1.359 -28.422 1.00 81.69 90 GLY A N 1
ATOM 701 C CA . GLY A 1 90 ? 23.038 -0.009 -27.897 1.00 81.69 90 GLY A CA 1
ATOM 702 C C . GLY A 1 90 ? 23.506 -0.112 -26.440 1.00 81.69 90 GLY A C 1
ATOM 703 O O . GLY A 1 90 ? 23.642 -1.219 -25.913 1.00 81.69 90 GLY A O 1
ATOM 704 N N . ASN A 1 91 ? 23.739 1.018 -25.766 1.00 85.50 91 ASN A N 1
ATOM 705 C CA . ASN A 1 91 ? 24.049 1.048 -24.339 1.00 85.50 91 ASN A CA 1
ATOM 706 C C . ASN A 1 91 ? 22.770 0.953 -23.483 1.00 85.50 91 ASN A C 1
ATOM 708 O O . ASN A 1 91 ? 21.702 1.413 -23.889 1.00 85.50 91 ASN A O 1
ATOM 712 N N . ALA A 1 92 ? 22.884 0.363 -22.290 1.00 85.81 92 ALA A N 1
ATOM 713 C CA . ALA A 1 92 ? 21.777 0.194 -21.351 1.00 85.81 92 ALA A CA 1
ATOM 714 C C . ALA A 1 92 ? 21.986 1.069 -20.110 1.00 85.81 92 ALA A C 1
ATOM 716 O O . ALA A 1 92 ? 22.787 0.739 -19.228 1.00 85.81 92 ALA A O 1
ATOM 717 N N . ASP A 1 93 ? 21.221 2.151 -20.009 1.00 88.69 93 ASP A N 1
ATOM 718 C CA . ASP A 1 93 ? 21.307 3.085 -18.894 1.00 88.69 93 ASP A CA 1
ATOM 719 C C . ASP A 1 93 ? 20.261 2.765 -17.824 1.00 88.69 93 ASP A C 1
ATOM 721 O O . ASP A 1 93 ? 19.129 2.369 -18.104 1.00 88.69 93 ASP A O 1
ATOM 725 N N . LYS A 1 94 ? 20.649 2.906 -16.551 1.00 89.94 94 LYS A N 1
ATOM 726 C CA . LYS A 1 94 ? 19.735 2.701 -15.421 1.00 89.94 94 LYS A CA 1
ATOM 727 C C . LYS A 1 94 ? 18.932 3.970 -15.186 1.00 89.94 94 LYS A C 1
ATOM 729 O O . LYS A 1 94 ? 19.471 4.963 -14.700 1.00 89.94 94 LYS A O 1
ATOM 734 N N . VAL A 1 95 ? 17.632 3.899 -15.431 1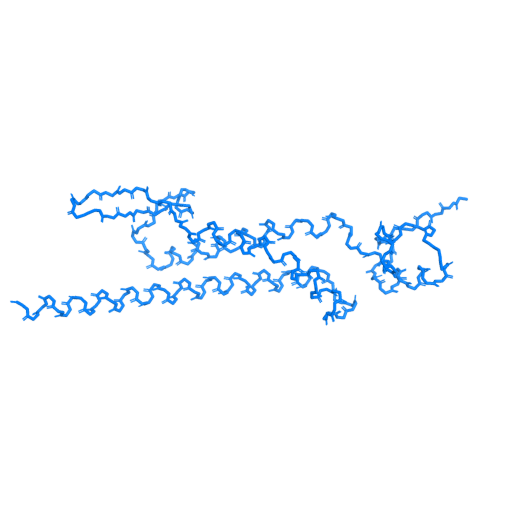.00 90.56 95 VAL A N 1
ATOM 735 C CA . VAL A 1 95 ? 16.710 5.019 -15.251 1.00 90.56 95 VAL A CA 1
ATOM 736 C C . VAL A 1 95 ? 15.757 4.731 -14.100 1.00 90.56 95 VAL A C 1
ATOM 738 O O . VAL A 1 95 ? 15.279 3.610 -13.904 1.00 90.56 95 VAL A O 1
ATOM 741 N N . PHE A 1 96 ? 15.518 5.753 -13.283 1.00 90.69 96 PHE A N 1
ATOM 742 C CA . PHE A 1 96 ? 14.647 5.652 -12.120 1.00 90.69 96 PHE A CA 1
ATOM 743 C C . PHE A 1 96 ? 13.180 5.509 -12.546 1.00 90.69 96 PHE A C 1
ATOM 745 O O . PHE A 1 96 ? 12.639 6.344 -13.275 1.00 90.69 96 PHE A O 1
ATOM 752 N N . ASP A 1 97 ? 12.523 4.455 -12.065 1.00 85.19 97 ASP A N 1
ATOM 753 C CA . ASP A 1 97 ? 11.126 4.167 -12.367 1.00 85.19 97 ASP A CA 1
ATOM 754 C C . ASP A 1 97 ? 10.215 5.132 -11.603 1.00 85.19 97 ASP A C 1
ATOM 756 O O . ASP A 1 97 ? 10.094 5.044 -10.383 1.00 85.19 97 ASP A O 1
ATOM 760 N N . ARG A 1 98 ? 9.520 6.023 -12.320 1.00 86.62 98 ARG A N 1
ATOM 761 C CA . ARG A 1 98 ? 8.563 6.968 -11.718 1.00 86.62 98 ARG A CA 1
ATOM 762 C C . ARG A 1 98 ? 7.308 6.292 -11.162 1.00 86.62 98 ARG A C 1
ATOM 764 O O . ARG A 1 98 ? 6.640 6.878 -10.314 1.00 86.62 98 ARG A O 1
ATOM 771 N N . ILE A 1 99 ? 6.973 5.076 -11.593 1.00 83.19 99 ILE A N 1
ATOM 772 C CA . ILE A 1 99 ? 5.744 4.396 -11.162 1.00 83.19 99 ILE A CA 1
ATOM 773 C C . ILE A 1 99 ? 5.891 3.849 -9.741 1.00 83.19 99 ILE A C 1
ATOM 775 O O . ILE A 1 99 ? 4.953 3.922 -8.948 1.00 83.19 99 ILE A O 1
ATOM 779 N N . THR A 1 100 ? 7.062 3.323 -9.382 1.00 83.56 100 THR A N 1
ATOM 780 C CA . THR A 1 100 ? 7.297 2.783 -8.037 1.00 83.56 100 THR A CA 1
ATOM 781 C C . THR A 1 100 ? 7.099 3.814 -6.909 1.00 83.56 100 THR A C 1
ATOM 783 O O . THR A 1 100 ? 6.348 3.508 -5.982 1.00 83.56 100 THR A O 1
ATOM 786 N N . PRO A 1 101 ? 7.662 5.039 -6.949 1.00 84.88 101 PRO A N 1
ATOM 787 C CA . PRO A 1 101 ? 7.384 6.051 -5.931 1.00 84.88 101 PRO A CA 1
ATOM 788 C C . PRO A 1 101 ? 5.925 6.522 -5.958 1.00 84.88 101 PRO A C 1
ATOM 790 O O . PRO A 1 101 ? 5.370 6.780 -4.895 1.00 84.88 101 PRO A O 1
ATOM 793 N N . MET A 1 102 ? 5.259 6.569 -7.121 1.00 85.31 102 MET A N 1
ATOM 794 C CA . MET A 1 102 ? 3.819 6.866 -7.176 1.00 85.31 102 MET A CA 1
ATOM 795 C C . MET A 1 102 ? 2.986 5.810 -6.442 1.00 85.31 102 MET A C 1
ATOM 797 O O . MET A 1 102 ? 2.051 6.162 -5.729 1.00 85.31 102 MET A O 1
ATOM 801 N N . LEU A 1 103 ? 3.336 4.526 -6.560 1.00 84.12 103 LEU A N 1
ATOM 802 C CA . LEU A 1 103 ? 2.672 3.451 -5.818 1.00 84.12 103 LEU A CA 1
ATOM 803 C C . LEU A 1 103 ? 2.915 3.540 -4.309 1.00 84.12 103 LEU A C 1
ATOM 805 O O . LEU A 1 103 ? 1.996 3.291 -3.533 1.00 84.12 103 LEU A O 1
ATOM 809 N N . LEU A 1 104 ? 4.119 3.931 -3.886 1.00 83.44 104 LEU A N 1
ATOM 810 C CA . LEU A 1 104 ? 4.406 4.187 -2.473 1.00 83.44 104 LEU A CA 1
ATOM 811 C C . LEU A 1 104 ? 3.566 5.356 -1.935 1.00 83.44 104 LEU A C 1
ATOM 813 O O . LEU A 1 104 ? 2.955 5.236 -0.877 1.00 83.44 104 LEU A O 1
ATOM 817 N N . ILE A 1 105 ? 3.473 6.459 -2.685 1.00 84.06 105 ILE A N 1
ATOM 818 C CA . ILE A 1 105 ? 2.637 7.616 -2.321 1.00 84.06 105 ILE A CA 1
ATOM 819 C C . ILE A 1 105 ? 1.154 7.229 -2.281 1.00 84.06 105 ILE A C 1
ATOM 821 O O . ILE A 1 105 ? 0.443 7.618 -1.358 1.00 84.06 105 ILE A O 1
ATOM 825 N N . ALA A 1 106 ? 0.681 6.429 -3.237 1.00 82.19 106 ALA A N 1
ATOM 826 C CA . ALA A 1 106 ? -0.692 5.933 -3.241 1.00 82.19 106 ALA A CA 1
ATOM 827 C C . ALA A 1 106 ? -0.986 5.047 -2.017 1.00 82.19 106 ALA A C 1
ATOM 829 O O . ALA A 1 106 ? -2.050 5.168 -1.412 1.00 82.19 106 ALA A O 1
ATOM 830 N N . GLY A 1 107 ? -0.032 4.202 -1.614 1.00 77.38 107 GLY A N 1
ATOM 831 C CA . GLY A 1 107 ? -0.124 3.413 -0.385 1.00 77.38 107 GLY A CA 1
ATOM 832 C C . GLY A 1 107 ? -0.189 4.279 0.878 1.00 77.38 107 GLY A C 1
ATOM 833 O O . GLY A 1 107 ? -0.977 3.987 1.775 1.00 77.38 107 GLY A O 1
ATOM 834 N N . LEU A 1 108 ? 0.562 5.383 0.925 1.00 76.44 108 LEU A N 1
ATOM 835 C CA . LEU A 1 108 ? 0.486 6.372 2.008 1.00 76.44 108 LEU A CA 1
ATOM 836 C C . LEU A 1 108 ? -0.870 7.092 2.043 1.00 76.44 108 LEU A C 1
ATOM 838 O O . LEU A 1 108 ? -1.470 7.239 3.107 1.00 76.44 108 LEU A 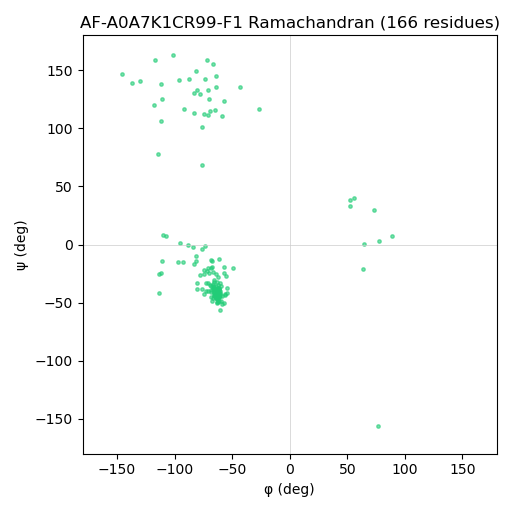O 1
ATOM 842 N N . ALA A 1 109 ? -1.390 7.489 0.880 1.00 75.56 109 ALA A N 1
ATOM 843 C CA . ALA A 1 109 ? -2.689 8.150 0.755 1.00 75.56 109 ALA A CA 1
ATOM 844 C C . ALA A 1 109 ? -3.880 7.234 1.096 1.00 75.56 109 ALA A C 1
ATOM 846 O O . ALA A 1 109 ? -4.986 7.722 1.325 1.00 75.56 109 ALA A O 1
ATOM 847 N N . ALA A 1 110 ? -3.676 5.915 1.183 1.00 71.69 110 ALA A N 1
ATOM 848 C CA . ALA A 1 110 ? -4.716 4.987 1.616 1.00 71.69 110 ALA A CA 1
ATOM 849 C C . ALA A 1 110 ? -5.109 5.187 3.091 1.00 71.69 110 ALA A C 1
ATOM 851 O O . ALA A 1 110 ? -6.228 4.853 3.470 1.00 71.69 110 ALA A O 1
ATOM 852 N N . LEU A 1 111 ? -4.230 5.762 3.918 1.00 71.12 111 LEU A N 1
ATOM 853 C CA . LEU A 1 111 ? -4.457 5.943 5.353 1.00 71.12 111 LEU A CA 1
ATOM 854 C C . LEU A 1 111 ? -5.697 6.811 5.661 1.00 71.12 111 LEU A C 1
ATOM 856 O O . LEU A 1 111 ? -6.616 6.288 6.296 1.00 71.12 111 LEU A O 1
ATOM 860 N N . PRO A 1 112 ? -5.824 8.060 5.166 1.00 71.12 112 PRO A N 1
ATOM 861 C CA . PRO A 1 112 ? -7.032 8.861 5.392 1.00 71.12 112 PRO A CA 1
ATOM 862 C C . PRO A 1 112 ? -8.296 8.207 4.819 1.00 71.12 112 PRO A C 1
ATOM 864 O O . PRO A 1 112 ? -9.362 8.299 5.422 1.00 71.12 112 PRO A O 1
ATOM 867 N N . VAL A 1 113 ? -8.186 7.483 3.699 1.00 75.44 113 VAL A N 1
ATOM 868 C CA . VAL A 1 113 ? -9.318 6.747 3.111 1.00 75.44 113 VAL A CA 1
ATOM 869 C C . VAL A 1 113 ? -9.768 5.612 4.030 1.00 75.44 113 VAL A C 1
ATOM 871 O O . VAL A 1 113 ? -10.964 5.41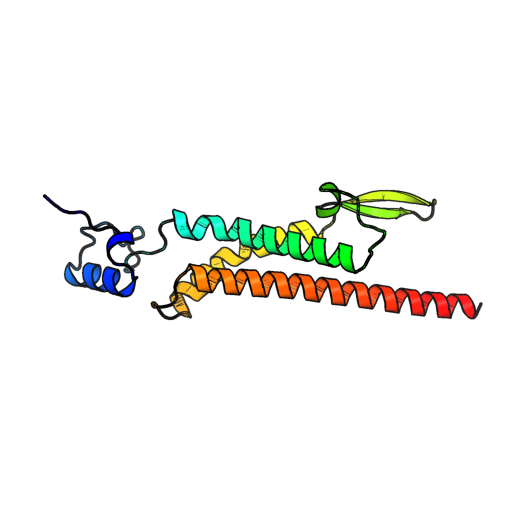9 4.226 1.00 75.44 113 VAL A O 1
ATOM 874 N N . THR A 1 114 ? -8.830 4.874 4.628 1.00 71.25 114 THR A N 1
ATOM 875 C CA . THR A 1 114 ? -9.162 3.787 5.560 1.00 71.25 114 THR A CA 1
ATOM 876 C C . THR A 1 114 ? -9.803 4.302 6.847 1.00 71.25 114 THR A C 1
ATOM 878 O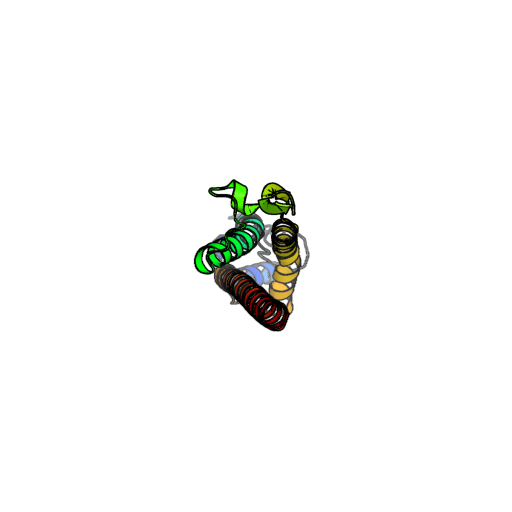 O . THR A 1 114 ? -10.755 3.686 7.320 1.00 71.25 114 THR A O 1
ATOM 881 N N . ILE A 1 115 ? -9.348 5.448 7.368 1.00 72.12 115 ILE A N 1
ATOM 882 C CA . ILE A 1 115 ? -9.966 6.119 8.523 1.00 72.12 115 ILE A CA 1
ATOM 883 C C . ILE A 1 115 ? -11.390 6.559 8.170 1.00 72.12 115 ILE A C 1
ATOM 885 O O . ILE A 1 115 ? -12.335 6.251 8.890 1.00 72.12 115 ILE A O 1
ATOM 889 N N . PHE A 1 116 ? -11.574 7.190 7.009 1.00 76.69 116 PHE A N 1
ATOM 890 C CA . PHE A 1 116 ? -12.894 7.619 6.558 1.00 76.69 116 PHE A CA 1
ATOM 891 C C . PHE A 1 116 ? -13.867 6.442 6.379 1.00 76.69 116 PHE A C 1
ATOM 893 O O . PHE A 1 116 ? -14.988 6.474 6.884 1.00 76.69 116 PHE A O 1
ATOM 900 N N . LEU A 1 117 ? -13.444 5.373 5.694 1.00 74.50 117 LEU A N 1
ATOM 901 C CA . LEU A 1 117 ? -14.272 4.179 5.504 1.00 74.50 117 LEU A CA 1
ATOM 902 C C . LEU A 1 117 ? -14.624 3.509 6.839 1.00 74.50 117 LEU A C 1
ATOM 904 O O . LEU A 1 117 ? -15.751 3.045 6.999 1.00 74.50 117 LEU A O 1
ATOM 908 N N . ARG A 1 118 ? -13.690 3.482 7.797 1.00 71.56 118 ARG A N 1
ATOM 909 C CA . ARG A 1 118 ? -13.918 2.974 9.158 1.00 71.56 118 ARG A CA 1
ATOM 910 C C . ARG A 1 118 ? -15.031 3.746 9.860 1.00 71.56 118 ARG A C 1
ATOM 912 O O . ARG A 1 118 ? -15.941 3.123 10.394 1.00 71.56 118 ARG A O 1
ATOM 919 N N . ASP A 1 119 ? -14.946 5.072 9.861 1.00 70.94 119 ASP A N 1
ATOM 920 C CA . ASP A 1 119 ? -15.816 5.899 10.703 1.00 70.94 119 ASP A CA 1
ATOM 921 C C . ASP A 1 119 ? -17.200 6.122 10.113 1.00 70.94 119 ASP A C 1
ATOM 923 O O . ASP A 1 119 ? -18.176 6.226 10.856 1.00 70.94 119 ASP A O 1
ATOM 927 N N . PHE A 1 120 ? -17.290 6.188 8.784 1.00 75.50 120 PHE A N 1
ATOM 928 C CA . PHE A 1 120 ? -18.514 6.613 8.10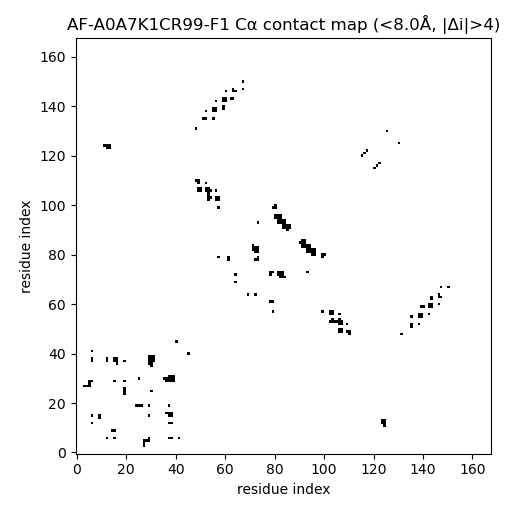9 1.00 75.50 120 PHE A CA 1
ATOM 929 C C . PHE A 1 120 ? -19.219 5.503 7.334 1.00 75.50 120 PHE A C 1
ATOM 931 O O . PHE A 1 120 ? -20.420 5.612 7.098 1.00 75.50 120 PHE A O 1
ATOM 938 N N . VAL A 1 121 ? -18.504 4.456 6.910 1.00 80.81 121 VAL A N 1
ATOM 939 C CA . VAL A 1 121 ? -19.051 3.469 5.963 1.00 80.81 121 VAL A CA 1
ATOM 940 C C . VAL A 1 121 ? -19.219 2.093 6.592 1.00 80.81 121 VAL A C 1
ATOM 942 O O . VAL A 1 121 ? -20.220 1.421 6.342 1.00 80.81 121 VAL A O 1
ATOM 945 N N . LEU A 1 122 ? -18.251 1.646 7.388 1.00 75.38 122 LEU A N 1
ATOM 946 C CA . LEU A 1 122 ? -18.220 0.276 7.882 1.00 75.38 122 LEU A CA 1
ATOM 947 C C . LEU A 1 122 ? -19.014 0.109 9.185 1.00 75.38 122 LEU A C 1
ATOM 949 O O . LEU A 1 122 ? -18.991 0.982 10.053 1.00 75.38 122 LEU A O 1
ATOM 953 N N . PRO A 1 123 ? -19.716 -1.028 9.358 1.00 71.50 123 PRO A N 1
ATOM 954 C CA . PRO A 1 123 ? -20.377 -1.325 10.618 1.00 71.50 123 PRO A CA 1
ATOM 955 C C . PRO A 1 123 ? -19.328 -1.482 11.721 1.00 71.50 123 PRO A C 1
ATOM 957 O O . PRO A 1 123 ? -18.252 -2.035 11.492 1.00 71.50 123 PRO A O 1
ATOM 960 N N . ARG A 1 124 ? -19.669 -1.057 12.942 1.00 66.44 124 ARG A N 1
ATOM 961 C CA . ARG A 1 124 ? -18.779 -1.137 14.117 1.00 66.44 124 ARG A CA 1
ATOM 962 C C . ARG A 1 124 ? -18.289 -2.565 14.426 1.00 66.44 124 ARG A C 1
ATOM 964 O O . ARG A 1 124 ? -17.252 -2.715 15.066 1.00 66.44 124 ARG A O 1
ATOM 971 N N . SER A 1 125 ? -18.981 -3.583 13.905 1.00 65.38 125 SER A N 1
ATOM 972 C CA . SER A 1 125 ? -18.654 -5.001 14.064 1.00 65.38 125 SER A CA 1
ATOM 973 C C . SER A 1 125 ? -17.565 -5.490 13.106 1.00 65.38 125 SER A C 1
ATOM 975 O O . SER A 1 125 ? -17.077 -6.614 13.248 1.00 65.38 125 SER A O 1
ATOM 977 N N . ALA A 1 126 ? -17.171 -4.678 12.120 1.00 66.88 126 ALA A N 1
ATOM 978 C CA . ALA A 1 126 ? -16.092 -5.015 11.208 1.00 66.88 126 ALA A CA 1
ATOM 979 C C . ALA A 1 126 ? -14.755 -4.991 11.957 1.00 66.88 126 ALA A C 1
ATOM 981 O O . ALA A 1 126 ? -14.280 -3.943 12.393 1.00 66.88 126 ALA A O 1
ATOM 982 N N . THR A 1 127 ? -14.113 -6.155 12.081 1.00 66.06 127 THR A N 1
ATOM 983 C CA . THR A 1 127 ? -12.777 -6.207 12.677 1.00 66.06 127 THR A CA 1
ATOM 984 C C . THR A 1 127 ? -11.785 -5.442 11.796 1.00 66.06 127 THR A C 1
ATOM 986 O O . THR A 1 127 ? -11.761 -5.680 10.581 1.00 66.06 127 THR A O 1
ATOM 989 N N . PRO A 1 128 ? -10.910 -4.610 12.381 1.00 64.81 128 PRO A N 1
ATOM 990 C CA . PRO A 1 128 ? -9.944 -3.803 11.637 1.00 64.81 128 PRO A CA 1
ATOM 991 C C . PRO A 1 128 ? -9.064 -4.633 10.689 1.00 64.81 128 PRO A C 1
ATOM 993 O O . PRO A 1 128 ? -8.807 -4.238 9.556 1.00 64.81 128 PRO A O 1
ATOM 996 N N . ILE A 1 129 ? -8.673 -5.839 11.113 1.00 68.88 129 ILE A N 1
ATOM 997 C CA . ILE A 1 129 ? -7.828 -6.753 10.333 1.00 68.88 129 ILE A CA 1
ATOM 998 C C . ILE A 1 129 ? -8.491 -7.152 9.006 1.00 68.88 129 ILE A C 1
ATOM 1000 O O . ILE A 1 129 ? -7.840 -7.130 7.964 1.00 68.88 129 ILE A O 1
ATOM 1004 N N . ALA A 1 130 ? -9.783 -7.490 9.018 1.00 69.25 130 ALA A N 1
ATOM 1005 C CA . ALA A 1 130 ? -10.491 -7.936 7.817 1.00 69.25 130 ALA A CA 1
ATOM 1006 C C . ALA A 1 130 ? -10.599 -6.822 6.765 1.00 69.25 130 ALA A C 1
ATOM 1008 O O . ALA A 1 130 ? -10.383 -7.062 5.576 1.00 69.25 130 ALA A O 1
ATOM 1009 N N . VAL A 1 131 ? -10.872 -5.594 7.214 1.00 72.12 131 VAL A N 1
ATOM 1010 C CA . VAL A 1 131 ? -10.938 -4.402 6.357 1.00 72.12 131 VAL A CA 1
ATOM 1011 C C . VAL A 1 131 ? -9.590 -4.162 5.685 1.00 72.12 131 VAL A C 1
ATOM 1013 O O . VAL A 1 131 ? -9.518 -3.935 4.478 1.00 72.12 131 VAL A O 1
ATOM 1016 N N . TYR A 1 132 ? -8.506 -4.284 6.446 1.00 71.50 132 TYR A N 1
ATOM 1017 C CA . TYR A 1 132 ? -7.164 -4.092 5.921 1.00 71.50 132 TYR A CA 1
ATOM 1018 C C . TYR A 1 132 ? -6.732 -5.166 4.939 1.00 71.50 132 TYR A C 1
ATOM 1020 O O . TYR A 1 132 ? -6.235 -4.826 3.869 1.00 71.50 132 TYR A O 1
ATOM 1028 N N . ILE A 1 133 ? -6.978 -6.441 5.246 1.00 75.56 133 ILE A N 1
ATOM 1029 C CA . ILE A 1 133 ? -6.698 -7.536 4.311 1.00 75.56 133 ILE A CA 1
ATOM 1030 C C . ILE A 1 133 ? -7.436 -7.298 2.990 1.00 75.56 133 ILE A C 1
ATOM 1032 O O . ILE A 1 133 ? -6.835 -7.443 1.926 1.00 75.56 133 ILE A O 1
ATOM 1036 N N . ALA A 1 134 ? -8.702 -6.872 3.042 1.00 76.69 134 ALA A N 1
ATOM 1037 C CA . ALA A 1 134 ? -9.479 -6.570 1.846 1.00 76.69 134 ALA A CA 1
ATOM 1038 C C . ALA A 1 134 ? -8.876 -5.406 1.041 1.00 76.69 134 ALA A C 1
ATOM 1040 O O . ALA A 1 134 ? -8.646 -5.551 -0.159 1.00 76.69 134 ALA A O 1
ATOM 1041 N N . ILE A 1 135 ? -8.560 -4.277 1.685 1.00 76.06 135 ILE A N 1
ATOM 1042 C CA . ILE A 1 135 ? -7.980 -3.104 1.009 1.00 76.06 135 ILE A CA 1
ATOM 1043 C C . ILE A 1 135 ? -6.622 -3.445 0.390 1.00 76.06 135 ILE A C 1
ATOM 1045 O O . ILE A 1 135 ? -6.381 -3.124 -0.776 1.00 76.06 135 ILE A O 1
ATOM 1049 N N . THR A 1 136 ? -5.743 -4.125 1.128 1.00 73.88 136 THR A N 1
ATOM 1050 C CA . THR A 1 136 ? -4.435 -4.552 0.622 1.00 73.88 136 THR A CA 1
ATOM 1051 C C . THR A 1 136 ? -4.576 -5.531 -0.544 1.00 73.88 136 THR A C 1
ATOM 1053 O O . THR A 1 136 ? -3.899 -5.361 -1.559 1.00 73.88 136 THR A O 1
ATOM 1056 N N . ALA A 1 137 ? -5.479 -6.512 -0.451 1.00 79.31 137 ALA A N 1
ATOM 1057 C CA . ALA A 1 137 ? -5.720 -7.474 -1.523 1.00 79.31 137 ALA A CA 1
ATOM 1058 C C . ALA A 1 137 ? -6.264 -6.802 -2.793 1.00 79.31 137 ALA A C 1
ATOM 1060 O O . ALA A 1 137 ? -5.748 -7.051 -3.882 1.00 79.31 137 ALA A O 1
ATOM 1061 N N . ILE A 1 138 ? -7.252 -5.909 -2.661 1.00 81.06 138 ILE A N 1
ATOM 1062 C CA . ILE A 1 138 ? -7.831 -5.163 -3.789 1.00 81.06 138 ILE A CA 1
ATOM 1063 C C . ILE A 1 138 ? -6.769 -4.272 -4.436 1.00 81.06 138 ILE A C 1
ATOM 1065 O O . ILE A 1 138 ? -6.618 -4.275 -5.655 1.00 81.06 138 ILE A O 1
ATOM 1069 N N . SER A 1 139 ? -5.994 -3.549 -3.628 1.00 75.50 139 SER A N 1
ATOM 1070 C CA . SER A 1 139 ? -4.953 -2.639 -4.116 1.00 75.50 139 SER A CA 1
ATOM 1071 C C . SER A 1 139 ? -3.849 -3.399 -4.857 1.00 75.50 139 SER A C 1
ATOM 1073 O O . SER A 1 139 ? -3.472 -3.025 -5.969 1.00 75.50 139 SER A O 1
ATOM 1075 N N . GLY A 1 140 ? -3.380 -4.515 -4.289 1.00 77.06 140 GLY A N 1
ATOM 1076 C CA . GLY A 1 140 ? -2.413 -5.405 -4.931 1.00 77.06 140 GLY A CA 1
ATOM 1077 C C . GLY A 1 140 ? -2.942 -6.002 -6.239 1.00 77.06 140 GLY A C 1
ATOM 1078 O O . GLY A 1 140 ? -2.233 -5.997 -7.246 1.00 77.06 140 GLY A O 1
ATOM 1079 N N . ALA A 1 141 ? -4.203 -6.447 -6.261 1.00 81.75 141 ALA A N 1
ATOM 1080 C CA . ALA A 1 141 ? -4.848 -6.963 -7.466 1.00 81.75 141 ALA A CA 1
ATOM 1081 C C . ALA A 1 141 ? -4.980 -5.888 -8.556 1.00 81.75 141 ALA A C 1
ATOM 1083 O O . ALA A 1 141 ? -4.663 -6.150 -9.715 1.00 81.75 141 ALA A O 1
ATOM 1084 N N . MET A 1 142 ? -5.377 -4.665 -8.198 1.00 80.50 142 MET A N 1
ATOM 1085 C CA . MET A 1 142 ? -5.477 -3.541 -9.133 1.00 80.50 142 MET A CA 1
ATOM 1086 C C . MET A 1 142 ? -4.115 -3.168 -9.727 1.00 80.50 142 MET A C 1
ATOM 1088 O O . MET A 1 142 ? -4.007 -3.002 -10.943 1.00 80.50 142 MET A O 1
ATOM 1092 N N . ALA A 1 143 ? -3.060 -3.101 -8.909 1.00 77.38 143 ALA A N 1
ATOM 1093 C CA . ALA A 1 143 ? -1.700 -2.841 -9.385 1.00 77.38 143 ALA A CA 1
ATOM 1094 C C . ALA A 1 143 ? -1.193 -3.949 -10.324 1.00 77.38 143 ALA A C 1
ATOM 1096 O O . ALA A 1 143 ? -0.588 -3.669 -11.366 1.00 77.38 143 ALA A O 1
ATOM 1097 N N . TYR A 1 144 ? -1.483 -5.210 -9.994 1.00 79.00 144 TYR A N 1
ATOM 1098 C CA . TYR A 1 144 ? -1.162 -6.352 -10.844 1.00 79.00 144 TYR A CA 1
ATOM 1099 C C . TYR A 1 144 ? -1.892 -6.274 -12.196 1.00 79.00 144 TYR A C 1
ATOM 1101 O O . TYR A 1 144 ? -1.259 -6.355 -13.249 1.00 79.00 144 TYR A O 1
ATOM 1109 N N . LEU A 1 145 ? -3.206 -6.030 -12.184 1.00 82.88 145 LEU A N 1
ATOM 1110 C CA . LEU A 1 145 ? -4.020 -5.902 -13.396 1.00 82.88 145 LEU A CA 1
ATOM 1111 C C . LEU A 1 145 ? -3.599 -4.716 -14.272 1.00 82.88 145 LEU A C 1
ATOM 1113 O O . LEU A 1 145 ? -3.552 -4.848 -15.496 1.00 82.88 145 LEU A O 1
ATOM 1117 N N . ALA A 1 146 ? -3.267 -3.572 -13.670 1.00 79.94 146 ALA A N 1
ATOM 1118 C CA . ALA A 1 146 ? -2.749 -2.418 -14.398 1.00 79.94 146 ALA A CA 1
ATOM 1119 C C . ALA A 1 146 ? -1.432 -2.757 -15.111 1.00 79.94 146 ALA A C 1
ATOM 1121 O O . ALA A 1 146 ? -1.268 -2.436 -16.286 1.00 79.94 146 ALA A O 1
ATOM 1122 N N . THR A 1 147 ? -0.536 -3.483 -14.434 1.00 75.00 147 THR A N 1
ATOM 1123 C CA . THR A 1 147 ? 0.742 -3.927 -15.010 1.00 75.00 147 THR A CA 1
ATOM 1124 C C . THR A 1 147 ? 0.525 -4.862 -16.202 1.00 75.00 147 THR A C 1
ATOM 1126 O O . THR A 1 147 ? 1.137 -4.671 -17.250 1.00 75.00 147 THR A O 1
ATOM 1129 N N . LEU A 1 148 ? -0.401 -5.822 -16.089 1.00 78.75 148 LEU A N 1
ATOM 1130 C CA . LEU A 1 148 ? -0.748 -6.713 -17.202 1.00 78.75 148 LEU A CA 1
ATOM 1131 C C . LEU A 1 148 ? -1.338 -5.962 -18.404 1.00 78.75 148 LEU A C 1
ATOM 1133 O O . LEU A 1 148 ? -1.050 -6.307 -19.548 1.00 78.75 148 LEU A O 1
ATOM 1137 N N . ARG A 1 149 ? -2.171 -4.940 -18.166 1.00 82.06 149 ARG A N 1
ATOM 1138 C CA . ARG A 1 149 ? -2.763 -4.140 -19.250 1.00 82.06 149 ARG A CA 1
ATOM 1139 C C . ARG A 1 149 ? -1.732 -3.297 -19.990 1.00 82.06 149 ARG A C 1
ATOM 1141 O O . ARG A 1 149 ? -1.826 -3.207 -21.209 1.00 82.06 149 ARG A O 1
ATOM 1148 N N . LEU A 1 150 ? -0.792 -2.687 -19.269 1.00 76.94 150 LEU A N 1
ATOM 1149 C CA . LEU A 1 150 ? 0.281 -1.897 -19.876 1.00 76.94 150 LEU A CA 1
ATOM 1150 C C . LEU A 1 150 ? 1.175 -2.781 -20.745 1.00 76.94 150 LEU A C 1
ATOM 1152 O O . LEU A 1 150 ? 1.303 -2.517 -21.932 1.00 76.94 150 LEU A O 1
ATOM 1156 N N . SER A 1 151 ? 1.633 -3.911 -20.202 1.00 72.31 151 SER A N 1
ATOM 1157 C CA . SER A 1 151 ? 2.425 -4.891 -20.954 1.00 72.31 151 SER A CA 1
ATOM 1158 C C . SER A 1 151 ? 1.740 -5.357 -22.240 1.00 72.31 151 SER A C 1
ATOM 1160 O O . SER A 1 151 ? 2.385 -5.484 -23.277 1.00 72.31 151 SER A O 1
ATOM 1162 N N . ARG A 1 152 ? 0.425 -5.604 -22.199 1.00 79.12 152 ARG A N 1
ATOM 1163 C CA . ARG A 1 152 ? -0.303 -6.026 -23.397 1.00 79.12 152 ARG A CA 1
ATOM 1164 C C . ARG A 1 152 ? -0.332 -4.927 -24.464 1.00 79.12 152 ARG A C 1
ATOM 1166 O O . ARG A 1 152 ? -0.263 -5.253 -25.640 1.00 79.12 152 ARG A O 1
ATOM 1173 N N . ARG A 1 153 ? -0.445 -3.651 -24.074 1.00 78.00 153 ARG A N 1
ATOM 1174 C CA . ARG A 1 153 ? -0.383 -2.534 -25.033 1.00 78.00 153 ARG A CA 1
ATOM 1175 C C . ARG A 1 153 ? 0.986 -2.437 -25.689 1.00 78.00 153 ARG A C 1
ATOM 1177 O O . ARG A 1 153 ? 1.028 -2.262 -26.896 1.00 78.00 153 ARG A O 1
ATOM 1184 N N . ASP A 1 154 ? 2.057 -2.588 -24.919 1.00 75.62 154 ASP A N 1
ATOM 1185 C CA . ASP A 1 154 ? 3.419 -2.499 -25.453 1.00 75.62 154 ASP A CA 1
ATOM 1186 C C . ASP A 1 154 ? 3.675 -3.583 -26.512 1.00 75.62 154 ASP A C 1
ATOM 1188 O O . ASP A 1 154 ? 4.258 -3.296 -27.551 1.00 75.62 154 ASP A O 1
ATOM 1192 N N . LEU A 1 155 ? 3.152 -4.799 -26.299 1.00 74.81 155 LEU A N 1
ATOM 1193 C CA . LEU A 1 155 ? 3.204 -5.872 -27.298 1.00 74.81 155 LEU A CA 1
ATOM 1194 C C . LEU A 1 155 ? 2.435 -5.521 -28.579 1.00 74.81 155 LEU A C 1
ATOM 1196 O O . LEU A 1 155 ? 2.964 -5.720 -29.662 1.00 74.81 155 LEU A O 1
ATOM 1200 N N . TYR A 1 156 ? 1.221 -4.972 -28.469 1.00 80.31 156 TYR A N 1
ATOM 1201 C CA . TYR A 1 156 ? 0.452 -4.552 -29.649 1.00 80.31 156 TYR A CA 1
ATOM 1202 C C . TYR A 1 156 ? 1.135 -3.428 -30.431 1.00 80.31 156 TYR A C 1
ATOM 1204 O O . TYR A 1 156 ? 1.081 -3.417 -31.653 1.00 80.31 156 TYR A O 1
ATOM 1212 N N . VAL A 1 157 ? 1.764 -2.475 -29.740 1.00 78.06 157 VAL A N 1
ATOM 1213 C CA . VAL A 1 157 ? 2.498 -1.385 -30.397 1.00 78.06 157 VAL A CA 1
ATOM 1214 C C . VAL A 1 157 ? 3.744 -1.917 -31.105 1.00 78.06 157 VAL A C 1
ATOM 1216 O O . VAL A 1 157 ? 4.038 -1.471 -32.207 1.00 78.06 157 VAL A O 1
ATOM 1219 N N . ALA A 1 158 ? 4.452 -2.875 -30.503 1.00 75.69 158 ALA A N 1
ATOM 1220 C CA . ALA A 1 158 ? 5.607 -3.509 -31.134 1.00 75.69 158 ALA A CA 1
ATOM 1221 C C . ALA A 1 158 ? 5.220 -4.307 -32.391 1.00 75.69 158 ALA A C 1
ATOM 1223 O O . ALA A 1 158 ? 5.933 -4.237 -33.384 1.00 75.69 158 ALA A O 1
ATOM 1224 N N . ASP A 1 159 ? 4.091 -5.019 -32.356 1.00 80.50 159 ASP A N 1
ATOM 1225 C CA . ASP A 1 159 ? 3.571 -5.775 -33.504 1.00 80.50 159 ASP A CA 1
ATOM 1226 C C . ASP A 1 159 ? 3.196 -4.835 -34.663 1.00 80.50 159 ASP A C 1
ATOM 1228 O O . ASP A 1 159 ? 3.647 -5.025 -35.786 1.00 80.50 159 ASP A O 1
ATOM 1232 N N . LEU A 1 160 ? 2.485 -3.738 -34.362 1.00 83.56 160 LEU A N 1
ATOM 1233 C CA . LEU A 1 160 ? 2.148 -2.702 -35.348 1.00 83.56 160 LEU A CA 1
ATOM 1234 C C . LEU A 1 160 ? 3.390 -2.049 -35.971 1.00 83.56 160 LEU A C 1
ATOM 1236 O O . LEU A 1 160 ? 3.398 -1.772 -37.164 1.00 83.56 160 LEU A O 1
ATOM 1240 N N . ALA A 1 161 ? 4.435 -1.792 -35.178 1.00 78.69 161 ALA A N 1
ATOM 1241 C CA . ALA A 1 161 ? 5.684 -1.231 -35.693 1.00 78.69 161 ALA A CA 1
ATOM 1242 C C . ALA A 1 161 ? 6.436 -2.223 -36.599 1.00 78.69 161 ALA A C 1
ATOM 1244 O O . ALA A 1 161 ? 7.036 -1.814 -37.587 1.00 78.69 161 ALA A O 1
ATOM 1245 N N . ALA A 1 162 ? 6.385 -3.522 -36.285 1.00 78.06 162 ALA A N 1
ATOM 1246 C CA . ALA A 1 162 ? 7.005 -4.562 -37.101 1.00 78.06 162 ALA A CA 1
ATOM 1247 C C . ALA A 1 162 ? 6.269 -4.791 -38.434 1.00 78.06 162 ALA A C 1
ATOM 1249 O O . ALA A 1 162 ? 6.916 -5.108 -39.431 1.00 78.06 162 ALA A O 1
ATOM 1250 N N . GLU A 1 163 ? 4.942 -4.625 -38.470 1.00 82.25 163 GLU A N 1
ATOM 1251 C CA . GLU A 1 163 ? 4.173 -4.636 -39.723 1.00 82.25 163 GLU A CA 1
ATOM 1252 C C . GLU A 1 163 ? 4.561 -3.455 -40.632 1.00 82.25 163 GLU A C 1
ATOM 1254 O O . GLU A 1 163 ? 4.790 -3.665 -41.820 1.00 82.25 163 GLU A O 1
ATOM 1259 N N . ASP A 1 164 ? 4.721 -2.250 -40.073 1.00 79.75 164 ASP A N 1
ATOM 1260 C CA . ASP A 1 164 ? 5.076 -1.030 -40.823 1.00 79.75 164 ASP A CA 1
ATOM 1261 C C . ASP A 1 164 ? 6.505 -1.103 -41.416 1.00 79.75 164 ASP A C 1
ATOM 1263 O O . ASP A 1 164 ? 6.752 -0.650 -42.533 1.00 79.75 164 ASP A O 1
ATOM 1267 N N . GLU A 1 165 ? 7.455 -1.734 -40.712 1.00 77.25 165 GLU A N 1
ATOM 1268 C CA . GLU A 1 165 ? 8.814 -1.984 -41.231 1.00 77.25 165 GLU A CA 1
ATOM 1269 C C . GLU A 1 165 ? 8.875 -3.109 -42.280 1.00 77.25 165 GLU A C 1
ATOM 1271 O O . GLU A 1 165 ? 9.819 -3.160 -43.068 1.00 77.25 165 GLU A O 1
ATOM 1276 N N . GLY A 1 166 ? 7.890 -4.013 -42.308 1.00 66.62 166 GLY A N 1
ATOM 1277 C CA . GLY A 1 166 ? 7.804 -5.102 -43.286 1.00 66.62 166 GLY A CA 1
ATOM 1278 C C . GLY A 1 166 ? 7.222 -4.694 -44.645 1.00 66.62 166 GLY A C 1
ATOM 1279 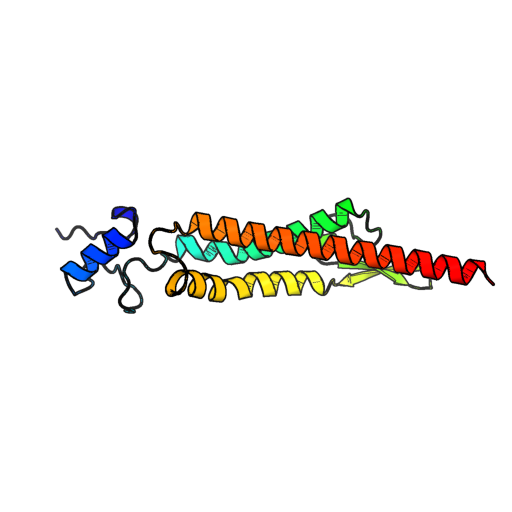O O . GLY A 1 166 ? 7.341 -5.459 -45.605 1.00 66.62 166 GLY A O 1
ATOM 1280 N N . GLU A 1 167 ? 6.598 -3.515 -44.737 1.00 59.00 167 GLU A N 1
ATOM 1281 C CA . GLU A 1 167 ? 6.039 -2.954 -45.977 1.00 59.00 167 GLU A CA 1
ATOM 1282 C C . GLU A 1 167 ? 6.987 -1.969 -46.708 1.00 59.00 167 GLU A C 1
ATOM 1284 O O . GLU A 1 167 ? 6.627 -1.457 -47.774 1.00 59.00 167 GLU A O 1
ATOM 1289 N N . LEU A 1 168 ? 8.202 -1.737 -46.185 1.00 51.31 168 LEU A N 1
ATOM 1290 C CA . LEU A 1 168 ? 9.276 -0.904 -46.769 1.00 51.31 168 LEU A CA 1
ATOM 1291 C C . LEU A 1 168 ? 10.374 -1.735 -47.456 1.00 51.31 168 LEU A C 1
ATOM 1293 O O . LEU A 1 168 ? 10.886 -1.257 -48.498 1.00 51.31 168 LEU A O 1
#

Secondary structure (DSSP, 8-state):
---PPPGGGGSSHHHHHHHHHHHSS-TT---TT-SS-TT---HHHHTTHHHHHHHHHHHHHHHHHHHHT-TTBPSGGGGGTEEEEE-TTS-EEEEE-SHHHHHHHHHHHHHHHHHHIIIIIS-TTS-HHHHHHHHHHHHHHHHHHHHHHHHHHHHHHHHHHHHHHHT-

Foldseek 3Di:
DPPQDEPVNQVFQVSQLVVCVVVVDPPNCQPVPPPSGGPDDPCVPQVVLLVLLLVLLLVLLVVLCVVLVPPQADPDPLSSFWTWDQDPVRDTDTDGDPVSVVSSVVSNVVSVVLVCCCPPPDDSRDDSVVSSVVSSVVSSVVSSVVSVVVSVVVVVVVVVVVVVVVVD

pLDDT: mean 76.11, std 8.52, range [39.91, 90.69]